Protein AF-A0AA50E2Z5-F1 (afdb_monomer_lite)

Radius of gyration: 13.42 Å; chains: 1; bounding box: 25×30×36 Å

Secondary structure (DSSP, 8-state):
-HHHHHHHHHHHHHHHHHH-HHHHHHTTS-EEEE-SSSSSEEEETTEEEE-HHHHHHS-HHHHHHHHHHHHHHHHTTHHHH-TTS-HHHHHHHHHHHHHHHHHHHSS--PPTTSSS---

Foldseek 3Di:
DQVVLVVLVVVLLVVCCVLDVVLNVLLVQAAEEEDCPDVAKADPQRYIYGHSVNSVPDDSLQNNLSVQLRSQCNVVVLVVVCPPHDPQVSQLVSSVVSVVVQVVSVRHDHDPPPRHDDD

Structure (mmCIF, N/CA/C/O backbone):
data_AF-A0AA50E2Z5-F1
#
_entry.id   AF-A0AA50E2Z5-F1
#
loop_
_atom_site.group_PDB
_atom_site.id
_atom_site.type_symbol
_atom_site.label_atom_id
_atom_site.label_alt_id
_atom_site.label_comp_id
_atom_site.label_asym_id
_atom_site.label_entity_id
_atom_site.label_seq_id
_atom_site.pdbx_PDB_ins_code
_atom_site.Cartn_x
_atom_site.Cartn_y
_atom_site.Cartn_z
_atom_site.occupancy
_atom_site.B_iso_or_equiv
_atom_site.auth_seq_id
_atom_site.auth_comp_id
_atom_site.auth_asym_id
_atom_site.auth_atom_id
_atom_site.pdbx_PDB_model_num
ATOM 1 N N . MET A 1 1 ? 1.919 18.890 6.665 1.00 57.28 1 MET A N 1
ATOM 2 C CA . MET A 1 1 ? 1.798 18.029 5.463 1.00 57.28 1 MET A CA 1
ATOM 3 C C . MET A 1 1 ? 2.603 16.737 5.583 1.00 57.28 1 MET A C 1
ATOM 5 O O . MET A 1 1 ? 1.976 15.688 5.640 1.00 57.28 1 MET A O 1
ATOM 9 N N . SER A 1 2 ? 3.944 16.766 5.670 1.00 61.41 2 SER A N 1
ATOM 10 C CA . SER A 1 2 ? 4.740 15.536 5.898 1.00 61.41 2 SER A CA 1
ATOM 11 C C . SER A 1 2 ? 4.376 14.839 7.220 1.00 61.41 2 SER A C 1
ATOM 13 O O . SER A 1 2 ? 4.131 13.633 7.236 1.00 61.41 2 SER A O 1
ATOM 15 N N . ASP A 1 3 ? 4.248 15.604 8.309 1.00 70.12 3 ASP A N 1
ATOM 16 C CA . ASP A 1 3 ? 3.946 15.061 9.644 1.00 70.12 3 ASP A CA 1
ATOM 17 C C . ASP A 1 3 ? 2.536 14.453 9.737 1.00 70.12 3 ASP A C 1
ATOM 19 O O . ASP A 1 3 ? 2.349 13.390 10.332 1.00 70.12 3 ASP A O 1
ATOM 23 N N . ASP A 1 4 ? 1.556 15.057 9.059 1.00 83.31 4 ASP A N 1
ATOM 24 C CA . ASP A 1 4 ? 0.184 14.536 8.985 1.00 83.31 4 ASP A CA 1
ATOM 25 C C . ASP A 1 4 ? 0.146 13.183 8.262 1.00 83.31 4 ASP A C 1
ATOM 27 O O . ASP A 1 4 ? -0.541 12.253 8.685 1.00 83.31 4 ASP A O 1
ATOM 31 N N . CYS A 1 5 ? 0.937 13.035 7.195 1.00 85.12 5 CYS A N 1
ATOM 32 C CA . CYS A 1 5 ? 1.035 11.787 6.446 1.00 85.12 5 CYS A CA 1
ATOM 33 C C . CYS A 1 5 ? 1.659 10.662 7.289 1.00 85.12 5 CYS A C 1
ATOM 35 O O . CYS A 1 5 ? 1.167 9.531 7.292 1.00 85.12 5 CYS A O 1
ATOM 37 N N . GLN A 1 6 ? 2.690 10.975 8.078 1.00 87.06 6 GLN A N 1
ATOM 38 C CA . GLN A 1 6 ? 3.288 10.013 9.008 1.00 87.06 6 GLN A CA 1
ATOM 39 C C . GLN A 1 6 ? 2.296 9.557 10.086 1.00 87.06 6 GLN A C 1
ATOM 41 O O . GLN A 1 6 ? 2.260 8.370 10.433 1.00 87.06 6 GLN A O 1
ATOM 46 N N . ALA A 1 7 ? 1.440 10.458 10.578 1.00 91.94 7 ALA A N 1
ATOM 47 C CA . ALA A 1 7 ? 0.362 10.102 11.498 1.00 91.94 7 ALA A CA 1
ATOM 48 C C . ALA A 1 7 ? -0.670 9.166 10.837 1.00 91.94 7 ALA A C 1
ATOM 50 O O . ALA A 1 7 ? -1.063 8.163 11.440 1.00 91.94 7 ALA A O 1
ATOM 51 N N . LEU A 1 8 ? -1.055 9.430 9.582 1.00 94.38 8 LEU A N 1
ATOM 52 C CA . LEU A 1 8 ? -1.959 8.563 8.817 1.00 94.38 8 LEU A CA 1
ATOM 53 C C . LEU A 1 8 ? -1.385 7.152 8.629 1.00 94.38 8 LEU A C 1
ATOM 55 O O . LEU A 1 8 ? -2.077 6.171 8.913 1.00 94.38 8 LEU A O 1
ATOM 59 N N . LEU A 1 9 ? -0.118 7.043 8.221 1.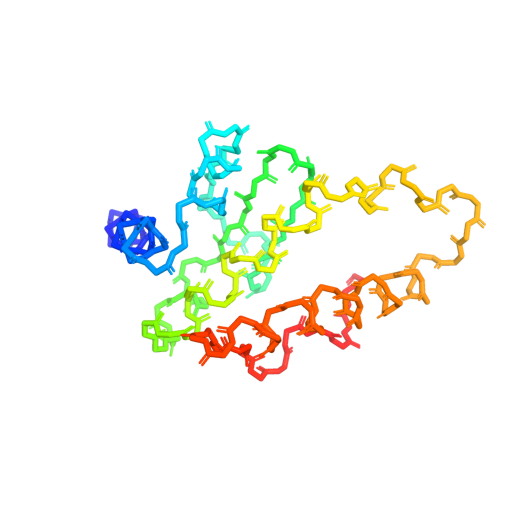00 92.94 9 LEU A N 1
ATOM 60 C CA . LEU A 1 9 ? 0.574 5.760 8.059 1.00 92.94 9 LEU A CA 1
ATOM 61 C C . LEU A 1 9 ? 0.719 5.013 9.389 1.00 92.94 9 LEU A C 1
ATOM 63 O O . LEU A 1 9 ? 0.512 3.799 9.453 1.00 92.94 9 LEU A O 1
ATOM 67 N N . SER A 1 10 ? 1.023 5.732 10.471 1.00 93.44 10 SER A N 1
ATOM 68 C CA . SER A 1 10 ? 1.092 5.152 11.815 1.00 93.44 10 SER A CA 1
ATOM 69 C C . SER A 1 10 ? -0.262 4.581 12.243 1.00 93.44 10 SER A C 1
ATOM 71 O O . SER A 1 10 ? -0.336 3.445 12.715 1.00 93.44 10 SER A O 1
ATOM 73 N N . ALA A 1 11 ? -1.349 5.317 11.999 1.00 94.88 11 ALA A N 1
ATOM 74 C CA . ALA A 1 11 ? -2.703 4.856 12.282 1.00 94.88 11 ALA A CA 1
ATOM 75 C C . ALA A 1 11 ? -3.091 3.630 11.433 1.00 94.88 11 ALA A C 1
ATOM 77 O O . ALA A 1 11 ? -3.687 2.691 11.961 1.00 94.88 11 ALA A O 1
ATOM 78 N N . THR A 1 12 ? -2.718 3.598 10.149 1.00 94.81 12 THR A N 1
ATOM 79 C CA . THR A 1 12 ? -2.917 2.431 9.271 1.00 94.81 12 THR A CA 1
ATOM 80 C C . THR A 1 12 ? -2.199 1.191 9.794 1.00 94.81 12 THR A C 1
ATOM 82 O O . THR A 1 12 ? -2.806 0.129 9.903 1.00 94.81 12 THR A O 1
ATOM 85 N N . ARG A 1 13 ? -0.937 1.313 10.217 1.00 93.38 13 ARG A N 1
ATOM 86 C CA . ARG A 1 13 ? -0.177 0.180 10.775 1.00 93.38 13 ARG A CA 1
ATOM 87 C C . ARG A 1 13 ? -0.793 -0.362 12.066 1.00 93.38 13 ARG A C 1
ATOM 89 O O . ARG A 1 13 ? -0.807 -1.576 12.272 1.00 93.38 13 ARG A O 1
ATOM 96 N N . LEU A 1 14 ? -1.327 0.516 12.918 1.00 94.62 14 LEU A N 1
ATOM 97 C CA . LEU A 1 14 ? -2.060 0.101 14.115 1.00 94.62 14 LEU A CA 1
ATOM 98 C C . LEU A 1 14 ? -3.337 -0.666 13.752 1.00 94.62 14 LEU A C 1
ATOM 100 O O . LEU A 1 14 ? -3.553 -1.751 14.286 1.00 94.62 14 LEU A O 1
ATOM 104 N N . ARG A 1 15 ? -4.147 -0.160 12.813 1.00 94.69 15 ARG A N 1
ATOM 105 C CA . ARG A 1 15 ? -5.361 -0.860 12.356 1.00 94.69 15 ARG A CA 1
ATOM 106 C C . ARG A 1 15 ? -5.040 -2.203 11.708 1.00 94.69 15 ARG A C 1
ATOM 108 O O . ARG A 1 15 ? -5.676 -3.198 12.044 1.00 94.69 15 ARG A O 1
ATOM 115 N N . LEU A 1 16 ? -4.002 -2.274 10.873 1.00 93.69 16 LEU A N 1
ATOM 116 C CA . LEU A 1 16 ? -3.549 -3.530 10.274 1.00 93.69 16 LEU A CA 1
ATOM 117 C C . LEU A 1 16 ? -3.213 -4.575 11.348 1.00 93.69 16 LEU A C 1
ATOM 119 O O . LEU A 1 16 ? -3.668 -5.712 11.256 1.00 93.69 16 LEU A O 1
ATOM 123 N N . ARG A 1 17 ? -2.506 -4.172 12.415 1.00 93.06 17 ARG A N 1
ATOM 124 C CA . ARG A 1 17 ? -2.207 -5.032 13.574 1.00 93.06 17 ARG A CA 1
ATOM 125 C C . ARG A 1 17 ? -3.452 -5.529 14.299 1.00 93.06 17 ARG A C 1
ATOM 127 O O . ARG A 1 17 ? -3.458 -6.671 14.749 1.00 93.06 17 ARG A O 1
ATOM 134 N N . MET A 1 18 ? -4.488 -4.703 14.401 1.00 91.94 18 MET A N 1
ATOM 135 C CA . MET A 1 18 ? -5.759 -5.100 15.012 1.00 91.94 18 MET A CA 1
ATOM 136 C C . MET A 1 18 ? -6.550 -6.074 14.131 1.00 91.94 18 MET A C 1
ATOM 138 O O . MET A 1 18 ? -7.236 -6.954 14.647 1.00 91.94 18 MET A O 1
ATOM 142 N N . HIS A 1 19 ? -6.470 -5.927 12.807 1.00 90.81 19 HIS A N 1
ATOM 143 C CA . HIS A 1 19 ? -7.275 -6.712 11.873 1.00 90.81 19 HIS A CA 1
ATOM 144 C C . HIS A 1 19 ? -6.630 -8.031 11.443 1.00 90.81 19 HIS A C 1
ATOM 146 O O . HIS A 1 19 ? -7.363 -9.007 11.251 1.00 90.81 19 HIS A O 1
ATOM 152 N N . SER A 1 20 ? -5.302 -8.065 11.298 1.00 92.94 20 SER A N 1
ATOM 153 C CA . SER A 1 20 ? -4.548 -9.238 10.854 1.00 92.94 20 SER A CA 1
ATOM 154 C C . SER A 1 20 ? -3.113 -9.234 11.406 1.00 92.94 20 SER A C 1
ATOM 156 O O . SER A 1 20 ? -2.243 -8.517 10.896 1.00 92.94 20 SER A O 1
ATOM 158 N N . PRO A 1 21 ? -2.817 -10.070 12.422 1.00 92.44 21 PRO A N 1
ATOM 159 C CA . PRO A 1 21 ? -1.458 -10.244 12.929 1.00 92.44 21 PRO A CA 1
ATOM 160 C C . PRO A 1 21 ? -0.459 -10.674 11.847 1.00 92.44 21 PRO A C 1
ATOM 162 O O . PRO A 1 21 ? 0.684 -10.229 11.871 1.00 92.44 21 PRO A O 1
ATOM 165 N N . PHE A 1 22 ? -0.892 -11.481 10.870 1.00 93.56 22 PHE A N 1
ATOM 166 C CA . PHE A 1 22 ? -0.040 -11.955 9.777 1.00 93.56 22 PHE A CA 1
ATOM 167 C C . PHE A 1 22 ? 0.513 -10.799 8.931 1.00 93.56 22 PHE A C 1
ATOM 169 O O . PHE A 1 22 ? 1.731 -10.656 8.791 1.00 93.56 22 PHE A O 1
ATOM 176 N N . PHE A 1 23 ? -0.355 -9.921 8.416 1.00 95.06 23 PHE A N 1
ATOM 177 C CA . PHE A 1 23 ? 0.110 -8.781 7.619 1.00 95.06 23 PHE A CA 1
ATOM 178 C C . PHE A 1 23 ? 0.856 -7.754 8.458 1.00 95.06 23 PHE A C 1
ATOM 180 O O . PHE A 1 23 ? 1.793 -7.127 7.968 1.00 95.06 23 PHE A O 1
ATOM 187 N N . ALA A 1 24 ? 0.498 -7.609 9.733 1.00 94.25 24 ALA A N 1
ATOM 188 C CA . ALA A 1 24 ? 1.250 -6.758 10.640 1.00 94.25 24 ALA A CA 1
ATOM 189 C C . ALA A 1 24 ? 2.690 -7.247 10.832 1.00 94.25 24 ALA A C 1
ATOM 191 O O . ALA A 1 24 ? 3.599 -6.420 10.865 1.00 94.25 24 ALA A O 1
ATOM 192 N N . THR A 1 25 ? 2.919 -8.563 10.890 1.00 95.31 25 THR A N 1
ATOM 193 C CA . THR A 1 25 ? 4.270 -9.139 10.917 1.00 95.31 25 THR A CA 1
ATOM 194 C C . THR A 1 25 ? 5.026 -8.858 9.622 1.00 95.31 25 THR A C 1
ATOM 196 O O . THR A 1 25 ? 6.176 -8.429 9.690 1.00 95.31 25 THR A O 1
ATOM 199 N N . LEU A 1 26 ? 4.401 -9.021 8.449 1.00 94.31 26 LEU A N 1
ATOM 200 C CA . LEU A 1 26 ? 5.036 -8.667 7.170 1.00 94.31 26 LEU A CA 1
ATOM 201 C C . LEU A 1 26 ? 5.426 -7.182 7.122 1.00 94.31 26 LEU A C 1
ATOM 203 O O . LEU A 1 26 ? 6.539 -6.839 6.723 1.00 94.31 26 LEU A O 1
ATOM 207 N N . ALA A 1 27 ? 4.551 -6.308 7.621 1.00 95.06 27 ALA A N 1
ATOM 208 C CA . ALA A 1 27 ? 4.776 -4.870 7.697 1.00 95.06 27 ALA A CA 1
ATOM 209 C C . ALA A 1 27 ? 5.971 -4.473 8.594 1.00 95.06 27 ALA A C 1
ATOM 211 O O . ALA A 1 27 ? 6.463 -3.347 8.494 1.00 95.06 27 ALA A O 1
ATOM 212 N N . LEU A 1 28 ? 6.479 -5.353 9.463 1.00 94.06 28 LEU A N 1
ATOM 213 C CA . LEU A 1 28 ? 7.693 -5.069 10.243 1.00 94.06 28 LEU A CA 1
ATOM 214 C C . LEU A 1 28 ? 8.963 -5.064 9.381 1.00 94.06 28 LEU A C 1
ATOM 216 O O . LEU A 1 28 ? 9.952 -4.446 9.767 1.00 94.06 28 LEU A O 1
ATOM 220 N N . PHE A 1 29 ? 8.940 -5.731 8.225 1.00 93.44 29 PHE A N 1
ATOM 221 C CA . PHE A 1 29 ? 10.105 -5.874 7.348 1.00 93.44 29 PHE A CA 1
ATOM 222 C C . PHE A 1 29 ? 10.143 -4.857 6.200 1.00 93.44 29 PHE A C 1
ATOM 224 O O . PHE A 1 29 ? 11.137 -4.805 5.469 1.00 93.44 29 PHE A O 1
ATOM 231 N N . ALA A 1 30 ? 9.091 -4.049 6.050 1.00 95.06 30 ALA A N 1
ATOM 232 C CA . ALA A 1 30 ? 9.005 -2.989 5.055 1.00 95.06 30 ALA A CA 1
ATOM 233 C C . ALA A 1 30 ? 9.385 -1.618 5.643 1.00 95.06 30 ALA A C 1
ATOM 235 O O . ALA A 1 30 ? 9.230 -1.352 6.838 1.00 95.06 30 ALA A O 1
ATOM 236 N N . ARG A 1 31 ? 9.890 -0.740 4.778 1.00 95.38 31 ARG A N 1
ATOM 237 C CA . ARG A 1 31 ? 10.239 0.656 5.053 1.00 95.38 31 ARG A CA 1
ATOM 238 C C . ARG A 1 31 ? 9.282 1.558 4.295 1.00 95.38 31 ARG A C 1
ATOM 240 O O . ARG A 1 31 ? 8.957 1.273 3.148 1.00 95.38 31 ARG A O 1
ATOM 247 N N . TYR A 1 32 ? 8.865 2.646 4.927 1.00 93.62 32 TYR A N 1
ATOM 248 C CA . TYR A 1 32 ? 7.813 3.513 4.407 1.00 93.62 32 TYR A CA 1
ATOM 249 C C . TYR A 1 32 ? 8.347 4.916 4.184 1.00 93.62 32 TYR A C 1
ATOM 251 O O . TYR A 1 32 ? 8.966 5.498 5.076 1.00 93.62 32 TYR A O 1
ATOM 259 N N . TYR A 1 33 ? 8.073 5.453 3.006 1.00 94.31 33 TYR A N 1
ATOM 260 C CA . TYR A 1 33 ? 8.536 6.757 2.571 1.00 94.31 33 TYR A CA 1
ATOM 261 C C . TYR A 1 33 ? 7.352 7.573 2.064 1.00 94.31 33 TYR A C 1
ATOM 263 O O . TYR A 1 33 ? 6.470 7.060 1.376 1.00 94.31 33 TYR A O 1
ATOM 271 N N . VAL A 1 34 ? 7.347 8.858 2.399 1.00 94.38 34 VAL A N 1
ATOM 272 C CA . VAL A 1 34 ? 6.401 9.826 1.843 1.00 94.38 34 VAL A CA 1
ATOM 273 C C . VAL A 1 34 ? 7.096 10.521 0.682 1.00 94.38 34 VAL A C 1
ATOM 275 O O . VAL A 1 34 ? 8.224 10.986 0.832 1.00 94.38 34 VAL A O 1
ATOM 278 N N . THR A 1 35 ? 6.452 10.557 -0.480 1.00 93.12 35 THR A N 1
ATOM 279 C CA . THR A 1 35 ? 7.011 11.179 -1.684 1.00 93.12 35 THR A CA 1
ATOM 280 C C . THR A 1 35 ? 5.906 11.655 -2.610 1.00 93.12 35 THR A C 1
ATOM 282 O O . THR A 1 35 ? 4.901 10.977 -2.781 1.00 93.12 35 THR A O 1
ATOM 285 N N . GLU A 1 36 ? 6.105 12.799 -3.250 1.00 94.25 36 GLU A N 1
ATOM 286 C CA . GLU A 1 36 ? 5.189 13.332 -4.265 1.00 94.25 36 GLU A CA 1
ATOM 287 C C . GLU A 1 36 ? 5.553 12.868 -5.685 1.00 94.25 36 GLU A C 1
ATOM 289 O O . GLU A 1 36 ? 4.835 13.163 -6.634 1.00 94.25 36 GLU A O 1
ATOM 294 N N . ALA A 1 37 ? 6.644 12.105 -5.839 1.00 93.00 37 ALA A N 1
ATOM 295 C CA . ALA A 1 37 ? 7.121 11.622 -7.137 1.00 93.00 37 ALA A CA 1
ATOM 296 C C . ALA A 1 37 ? 6.186 10.594 -7.798 1.00 93.00 37 ALA A C 1
ATOM 298 O O . ALA A 1 37 ? 6.288 10.351 -8.997 1.00 93.00 37 ALA A O 1
ATOM 299 N N . LEU A 1 38 ? 5.295 9.977 -7.019 1.00 91.25 38 LEU A N 1
ATOM 300 C CA . LEU A 1 38 ? 4.285 9.042 -7.507 1.00 91.25 38 LEU A CA 1
ATOM 301 C C . LEU A 1 38 ? 2.904 9.687 -7.406 1.00 91.25 38 LEU A C 1
ATOM 303 O O . LEU A 1 38 ? 2.655 10.395 -6.433 1.00 91.25 38 LEU A O 1
ATOM 307 N N . PRO A 1 39 ? 1.971 9.406 -8.328 1.00 91.81 39 PRO A N 1
ATOM 308 C CA . PRO A 1 39 ? 0.615 9.944 -8.243 1.00 91.81 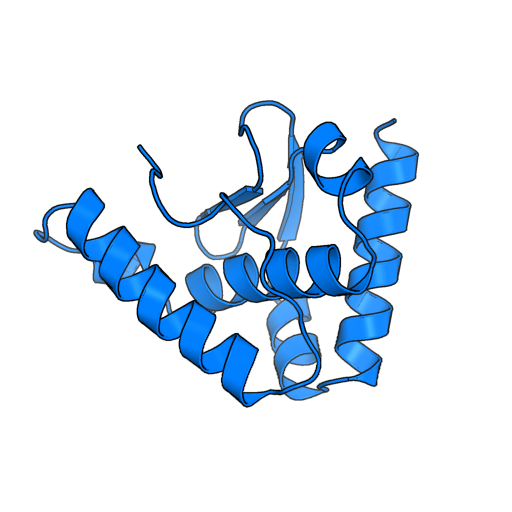39 PRO A CA 1
ATOM 309 C C . PRO A 1 39 ? -0.176 9.381 -7.051 1.00 91.81 39 PRO A C 1
ATOM 311 O O . PRO A 1 39 ? -1.038 10.068 -6.509 1.00 91.81 39 PRO A O 1
ATOM 314 N N . THR A 1 40 ? 0.110 8.142 -6.631 1.00 93.00 40 THR A N 1
ATOM 315 C CA . THR A 1 40 ? -0.658 7.423 -5.598 1.00 93.00 40 THR A CA 1
ATOM 316 C C . THR A 1 40 ? 0.248 6.754 -4.561 1.00 93.00 40 THR A C 1
ATOM 318 O O . THR A 1 40 ? 0.496 7.316 -3.498 1.00 93.00 40 THR A O 1
ATOM 321 N N . ALA A 1 41 ? 0.747 5.556 -4.844 1.00 93.81 41 ALA A N 1
ATOM 322 C CA . ALA A 1 41 ? 1.683 4.794 -4.031 1.00 93.81 41 ALA A CA 1
ATOM 323 C C . ALA A 1 41 ? 2.419 3.783 -4.919 1.00 93.81 41 ALA A C 1
ATOM 325 O O . ALA A 1 41 ? 2.027 3.555 -6.064 1.00 93.81 41 ALA A O 1
ATOM 326 N N . GLY A 1 42 ? 3.484 3.188 -4.397 1.00 93.38 42 GLY A N 1
ATOM 327 C CA . GLY A 1 42 ? 4.221 2.143 -5.094 1.00 93.38 42 GLY A CA 1
ATOM 328 C C . GLY A 1 42 ? 5.191 1.418 -4.175 1.00 93.38 42 GLY A C 1
ATOM 329 O O . GLY A 1 42 ? 5.515 1.898 -3.086 1.00 93.38 42 GLY A O 1
ATOM 330 N N . THR A 1 43 ? 5.703 0.280 -4.629 1.00 94.00 43 THR A N 1
ATOM 331 C CA . THR A 1 43 ? 6.715 -0.489 -3.906 1.00 94.00 43 THR A CA 1
ATOM 332 C C . THR A 1 43 ? 7.895 -0.859 -4.792 1.00 94.00 43 THR A C 1
ATOM 334 O O . THR A 1 43 ? 7.744 -1.184 -5.965 1.00 94.00 43 THR A O 1
ATOM 337 N N . GLU A 1 44 ? 9.075 -0.852 -4.183 1.00 92.31 44 GLU A N 1
ATOM 338 C CA . GLU A 1 44 ? 10.307 -1.422 -4.717 1.00 92.31 44 GLU A CA 1
ATOM 339 C C . GLU A 1 44 ? 10.774 -2.557 -3.783 1.00 92.31 44 GLU A C 1
ATOM 341 O O . GLU A 1 44 ? 11.829 -2.520 -3.139 1.00 92.31 44 GLU A O 1
ATOM 346 N N . GLY A 1 45 ? 9.903 -3.547 -3.582 1.00 89.06 45 GLY A N 1
ATOM 347 C CA . GLY A 1 45 ? 10.150 -4.663 -2.674 1.00 89.06 45 GLY A CA 1
ATOM 348 C C . GLY A 1 45 ? 10.003 -4.270 -1.203 1.00 89.06 45 GLY A C 1
ATOM 349 O O . GLY A 1 45 ? 8.908 -4.291 -0.651 1.00 89.06 45 GLY A O 1
ATOM 350 N N . LYS A 1 46 ? 11.116 -3.956 -0.528 1.00 93.38 46 LYS A N 1
ATOM 351 C CA . LYS A 1 46 ? 11.093 -3.597 0.906 1.00 93.38 46 LYS A CA 1
ATOM 352 C C . LYS A 1 46 ? 10.773 -2.129 1.150 1.00 93.38 46 LYS A C 1
ATOM 354 O O . LYS A 1 46 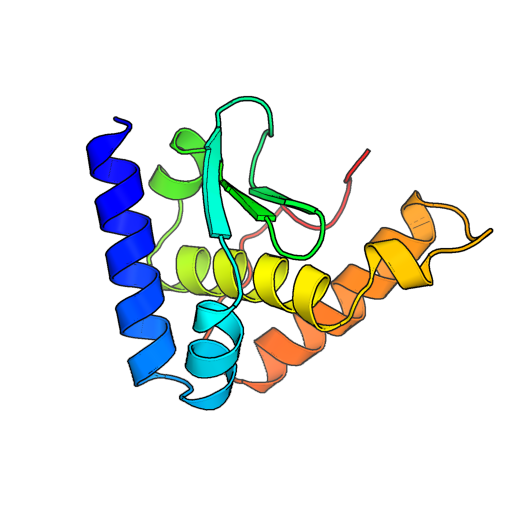? 10.402 -1.784 2.267 1.00 93.38 46 LYS A O 1
ATOM 359 N N . ASN A 1 47 ? 10.945 -1.275 0.148 1.00 96.06 47 ASN A N 1
ATOM 360 C CA . ASN A 1 47 ? 10.639 0.144 0.250 1.00 96.06 47 ASN A CA 1
ATOM 361 C C . ASN A 1 47 ? 9.247 0.385 -0.331 1.00 96.06 47 ASN A C 1
ATOM 363 O O . ASN A 1 47 ? 8.953 -0.053 -1.442 1.00 96.06 47 ASN A O 1
ATOM 367 N N . ILE A 1 48 ? 8.390 1.057 0.427 1.00 95.81 48 ILE A N 1
ATOM 368 C CA . ILE A 1 48 ? 7.033 1.409 0.024 1.00 95.81 48 ILE A CA 1
ATOM 369 C C . ILE A 1 48 ? 6.900 2.923 0.099 1.00 95.81 48 ILE A C 1
ATOM 371 O O . ILE A 1 48 ? 7.276 3.552 1.089 1.00 95.81 48 ILE A O 1
ATOM 375 N N . TYR A 1 49 ? 6.363 3.493 -0.963 1.00 95.44 49 TYR A N 1
ATOM 376 C CA . TYR A 1 49 ? 6.278 4.916 -1.209 1.00 95.44 49 TYR A CA 1
ATOM 377 C C . TYR A 1 49 ? 4.814 5.321 -1.266 1.00 95.44 49 TYR A C 1
ATOM 379 O O . TYR A 1 49 ? 4.019 4.670 -1.941 1.00 95.44 49 TYR A O 1
ATOM 387 N N . PHE A 1 50 ? 4.462 6.410 -0.593 1.00 94.69 50 PHE A N 1
ATOM 388 C CA . PHE A 1 50 ? 3.105 6.938 -0.606 1.00 94.69 50 PHE A CA 1
ATOM 389 C C . PHE A 1 50 ? 3.083 8.425 -0.933 1.00 94.69 50 PHE A C 1
ATOM 391 O O . PHE A 1 50 ? 3.831 9.211 -0.345 1.00 94.69 50 PHE A O 1
ATOM 398 N N . ASN A 1 51 ? 2.158 8.809 -1.810 1.00 93.56 51 ASN A N 1
ATOM 399 C CA . ASN A 1 51 ? 1.840 10.201 -2.066 1.00 93.56 51 ASN A CA 1
ATOM 400 C C . ASN A 1 51 ? 0.994 10.771 -0.916 1.00 93.56 51 ASN A C 1
ATOM 402 O O . ASN A 1 51 ? -0.095 10.251 -0.642 1.00 93.56 51 ASN A O 1
ATOM 406 N N . PRO A 1 52 ? 1.451 11.847 -0.245 1.00 94.31 52 PRO A N 1
ATOM 407 C CA . PRO A 1 52 ? 0.739 12.419 0.893 1.00 94.31 52 PRO A CA 1
ATOM 408 C C . PRO A 1 52 ? -0.615 13.026 0.503 1.00 94.31 52 PRO A C 1
ATOM 410 O O . PRO A 1 52 ? -1.579 12.898 1.258 1.00 94.31 52 PRO A O 1
ATOM 413 N N . HIS A 1 53 ? -0.718 13.645 -0.676 1.00 92.62 53 HIS A N 1
ATOM 414 C CA . HIS A 1 53 ? -1.968 14.225 -1.168 1.00 92.62 53 HIS A CA 1
ATOM 415 C C . HIS A 1 53 ? -2.998 13.150 -1.493 1.00 92.62 53 HIS A C 1
ATOM 417 O O . HIS A 1 53 ? -4.176 13.327 -1.184 1.00 92.62 53 HIS A O 1
ATOM 423 N N . TYR A 1 54 ? -2.567 12.041 -2.095 1.00 92.75 54 TYR A N 1
ATOM 424 C CA . TYR A 1 54 ? -3.464 10.931 -2.387 1.00 92.75 54 TYR A CA 1
ATOM 425 C C . TYR A 1 54 ? -3.925 10.241 -1.099 1.00 92.75 54 TYR A C 1
ATOM 427 O O . TYR A 1 54 ? -5.123 10.076 -0.883 1.00 92.75 54 TYR A O 1
ATOM 435 N N . LEU A 1 55 ? -2.998 9.935 -0.182 1.00 93.38 55 LEU A N 1
ATOM 436 C CA . LEU A 1 55 ? -3.332 9.350 1.120 1.00 93.38 55 LEU A CA 1
ATOM 437 C C . LEU A 1 55 ? -4.337 10.194 1.911 1.00 93.38 55 LEU A C 1
ATOM 439 O O . LEU A 1 55 ? -5.236 9.636 2.544 1.00 93.38 55 LEU A O 1
ATOM 443 N N . ALA A 1 56 ? -4.205 11.521 1.886 1.00 93.62 56 ALA A N 1
ATOM 444 C CA . ALA A 1 56 ? -5.109 12.416 2.600 1.00 93.62 56 ALA A CA 1
ATOM 445 C C . ALA A 1 56 ? -6.565 12.308 2.107 1.00 93.62 56 ALA A C 1
ATOM 447 O O . ALA A 1 56 ? -7.481 12.419 2.921 1.00 93.62 56 ALA A O 1
ATOM 448 N N . GLN A 1 57 ? -6.775 12.024 0.818 1.00 93.31 57 GLN A N 1
ATOM 449 C CA . GLN A 1 57 ? -8.101 11.918 0.194 1.00 93.31 57 GLN A CA 1
ATOM 450 C C . GLN A 1 57 ? -8.828 10.605 0.515 1.00 93.31 57 GLN A C 1
ATOM 452 O O . GLN A 1 57 ? -10.051 10.546 0.424 1.00 93.31 57 GLN A O 1
ATOM 457 N N . LEU A 1 58 ? -8.094 9.557 0.894 1.00 93.81 58 LEU A N 1
ATOM 458 C CA . LEU A 1 58 ? -8.663 8.237 1.155 1.00 93.81 58 LEU A CA 1
ATOM 459 C C . LEU A 1 58 ? -9.325 8.146 2.532 1.00 93.81 58 LEU A C 1
ATOM 461 O O . LEU A 1 58 ? -8.848 8.716 3.514 1.00 93.81 58 LEU A O 1
ATOM 465 N N . THR A 1 59 ? -10.383 7.349 2.641 1.00 94.00 59 THR A N 1
ATOM 466 C CA . THR A 1 59 ? -10.944 6.949 3.939 1.00 94.00 59 THR A CA 1
ATOM 467 C C . THR A 1 59 ? -9.995 5.991 4.681 1.00 94.00 59 THR A C 1
ATOM 469 O O . THR A 1 59 ? -9.122 5.379 4.061 1.00 94.00 59 THR A O 1
ATOM 472 N N . PRO A 1 60 ? -10.122 5.804 6.011 1.00 93.75 60 PRO A N 1
ATOM 473 C CA . PRO A 1 60 ? -9.250 4.879 6.739 1.00 93.75 60 PRO A CA 1
ATOM 474 C C . PRO A 1 60 ? -9.219 3.442 6.173 1.00 93.75 60 PRO A C 1
ATOM 476 O O . PRO A 1 60 ? -8.111 2.938 5.992 1.00 93.75 60 PRO A O 1
ATOM 479 N N . PRO A 1 61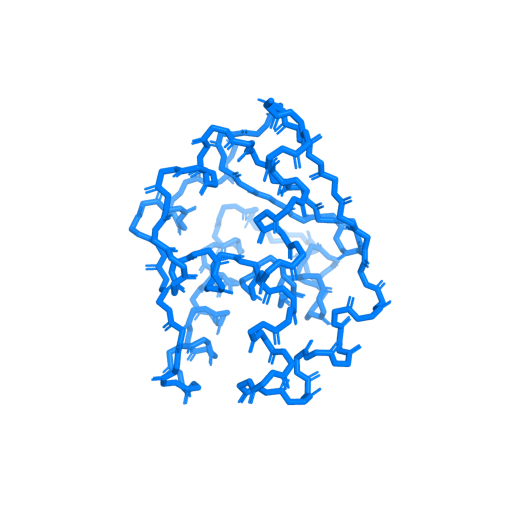 ? -10.353 2.800 5.811 1.00 92.88 61 PRO A N 1
ATOM 480 C CA . PRO A 1 61 ? -10.332 1.464 5.203 1.00 92.88 61 PRO A CA 1
ATOM 481 C C . PRO A 1 61 ? -9.655 1.417 3.827 1.00 92.88 61 PRO A C 1
ATOM 483 O O . PRO A 1 61 ? -9.020 0.419 3.492 1.00 92.88 61 PRO A O 1
ATOM 486 N N . GLU A 1 62 ? -9.762 2.494 3.043 1.00 94.06 62 GLU A N 1
ATOM 487 C CA . GLU A 1 62 ? -9.087 2.626 1.746 1.00 94.06 62 GLU A CA 1
ATOM 488 C C . GLU A 1 62 ? -7.576 2.802 1.904 1.00 94.06 62 GLU A C 1
ATOM 490 O O . GLU A 1 62 ? -6.803 2.190 1.170 1.00 94.06 62 GLU A O 1
ATOM 495 N N . ARG A 1 63 ? -7.128 3.587 2.894 1.00 94.94 63 ARG A N 1
ATOM 496 C CA . ARG A 1 63 ? -5.697 3.694 3.231 1.00 94.94 63 ARG A CA 1
ATOM 497 C C . ARG A 1 63 ? -5.129 2.344 3.650 1.00 94.94 63 ARG A C 1
ATOM 499 O O . ARG A 1 63 ? -4.018 2.005 3.256 1.00 94.94 63 ARG A O 1
ATOM 506 N N . ASP A 1 64 ? -5.888 1.580 4.432 1.00 95.19 64 ASP A N 1
ATOM 507 C CA . ASP A 1 64 ? -5.463 0.262 4.898 1.00 95.19 64 ASP A CA 1
ATOM 508 C C . ASP A 1 64 ? -5.355 -0.731 3.731 1.00 95.19 64 ASP A C 1
ATOM 510 O O . ASP A 1 64 ? -4.375 -1.471 3.654 1.00 95.19 64 ASP A O 1
ATOM 514 N N . GLY A 1 65 ? -6.300 -0.696 2.784 1.00 95.25 65 GLY A N 1
ATOM 515 C CA . GLY A 1 65 ? -6.225 -1.492 1.558 1.00 95.25 65 GLY A CA 1
ATOM 516 C C . GLY A 1 65 ? -5.085 -1.073 0.628 1.00 95.25 65 GLY A C 1
ATOM 517 O O . GLY A 1 65 ? -4.356 -1.941 0.158 1.00 95.25 65 GLY A O 1
ATOM 518 N N . LEU A 1 66 ? -4.861 0.232 0.421 1.00 95.69 66 LEU A N 1
ATOM 519 C CA . LEU A 1 66 ? -3.718 0.739 -0.353 1.00 95.69 66 LEU A CA 1
ATOM 520 C C . LEU A 1 66 ? -2.391 0.267 0.246 1.00 95.69 66 LEU A C 1
ATOM 522 O O . LEU A 1 66 ? -1.514 -0.221 -0.462 1.00 95.69 66 LEU A O 1
ATOM 526 N N . PHE A 1 67 ? -2.257 0.396 1.564 1.00 95.50 67 PHE A N 1
ATOM 527 C CA . PHE A 1 67 ? -1.068 -0.028 2.286 1.00 95.50 67 PHE A CA 1
ATOM 528 C C . PHE A 1 67 ? -0.830 -1.532 2.146 1.00 95.50 67 PHE A C 1
ATOM 530 O O . PHE A 1 67 ? 0.285 -1.958 1.846 1.00 95.50 67 PHE A O 1
ATOM 537 N N . LEU A 1 68 ? -1.875 -2.337 2.358 1.00 95.94 68 LEU A N 1
ATOM 538 C CA . LEU A 1 68 ? -1.783 -3.788 2.251 1.00 95.94 68 LEU A CA 1
ATOM 539 C C . LEU A 1 68 ? -1.452 -4.226 0.821 1.00 95.94 68 LEU A C 1
ATOM 541 O O . LEU A 1 68 ? -0.676 -5.160 0.636 1.00 95.94 68 LEU A O 1
ATOM 545 N N . HIS A 1 69 ? -1.985 -3.525 -0.177 1.00 95.62 69 HIS A N 1
ATOM 546 C CA . HIS A 1 69 ? -1.684 -3.775 -1.576 1.00 95.62 69 HIS A CA 1
ATOM 547 C C . HIS A 1 69 ? -0.185 -3.640 -1.859 1.00 95.62 69 HIS A C 1
ATOM 549 O O . HIS A 1 69 ? 0.446 -4.606 -2.289 1.00 95.62 69 HIS A O 1
ATOM 555 N N . GLU A 1 70 ? 0.416 -2.491 -1.548 1.00 95.88 70 GLU A N 1
ATOM 556 C CA . GLU A 1 70 ? 1.850 -2.290 -1.794 1.00 95.88 70 GLU A CA 1
ATOM 557 C C . GLU A 1 70 ? 2.719 -3.254 -0.976 1.00 95.88 70 GLU A C 1
ATOM 559 O O . GLU A 1 70 ? 3.711 -3.793 -1.474 1.00 95.88 70 GLU A O 1
ATOM 564 N N . LEU A 1 71 ? 2.312 -3.549 0.264 1.00 96.38 71 LEU A N 1
ATOM 565 C CA . LEU A 1 71 ? 2.988 -4.536 1.101 1.00 96.38 71 LEU A CA 1
ATOM 566 C C . LEU A 1 71 ? 2.993 -5.929 0.457 1.00 96.38 71 LEU A C 1
ATOM 568 O O . LEU A 1 71 ? 4.016 -6.613 0.493 1.00 96.38 71 LEU A O 1
ATOM 572 N N . LEU A 1 72 ? 1.874 -6.354 -0.134 1.00 96.62 72 LEU A N 1
ATOM 573 C CA . LEU A 1 72 ? 1.754 -7.659 -0.781 1.00 96.62 72 LEU A CA 1
ATOM 574 C C . LEU A 1 72 ? 2.561 -7.737 -2.079 1.00 96.62 72 LEU A C 1
ATOM 576 O O . LEU A 1 72 ? 3.188 -8.767 -2.321 1.00 96.62 72 LEU A O 1
ATOM 580 N N . HIS A 1 73 ? 2.629 -6.665 -2.874 1.00 96.19 73 HIS A N 1
ATOM 581 C CA . HIS A 1 73 ? 3.521 -6.626 -4.041 1.00 96.19 73 HIS A CA 1
ATOM 582 C C . HIS A 1 73 ? 4.986 -6.843 -3.649 1.00 96.19 73 HIS A C 1
ATOM 584 O O . HIS A 1 73 ? 5.692 -7.624 -4.301 1.00 96.19 73 HIS A O 1
ATOM 590 N N . GLY A 1 74 ? 5.420 -6.210 -2.556 1.00 95.69 74 GLY A N 1
ATOM 591 C CA . GLY A 1 74 ? 6.751 -6.407 -1.994 1.00 95.69 74 GLY A CA 1
ATOM 592 C C . GLY A 1 74 ? 6.958 -7.819 -1.441 1.00 95.69 74 GLY A C 1
ATOM 593 O O . GLY A 1 74 ? 7.926 -8.493 -1.796 1.00 95.69 74 GLY A O 1
ATOM 594 N N . ALA A 1 75 ? 6.027 -8.303 -0.616 1.00 96.19 75 ALA A N 1
ATOM 595 C CA . ALA A 1 75 ? 6.124 -9.601 0.055 1.00 96.19 75 ALA A CA 1
ATOM 596 C C . ALA A 1 75 ? 6.074 -10.797 -0.914 1.00 96.19 75 ALA A C 1
ATOM 598 O O . ALA A 1 75 ? 6.753 -11.797 -0.691 1.00 96.19 75 ALA A O 1
ATOM 599 N N . LEU A 1 76 ? 5.306 -10.693 -2.004 1.00 96.31 76 LEU A N 1
ATOM 600 C CA . LEU A 1 76 ? 5.179 -11.731 -3.035 1.00 96.31 76 LEU A CA 1
ATOM 601 C C . LEU A 1 76 ? 6.254 -11.640 -4.127 1.00 96.31 76 LEU A C 1
ATOM 603 O O . LEU A 1 76 ? 6.228 -12.425 -5.085 1.00 96.31 76 LEU A O 1
ATOM 607 N N . LEU A 1 77 ? 7.193 -10.698 -3.983 1.00 95.56 77 LEU A N 1
ATOM 608 C CA . LEU A 1 77 ? 8.319 -10.471 -4.887 1.00 95.56 77 LEU A CA 1
ATOM 609 C C . LEU A 1 77 ? 7.871 -10.244 -6.338 1.00 95.56 77 LEU A C 1
ATOM 611 O O . LEU A 1 77 ? 8.508 -10.736 -7.272 1.00 95.56 77 LEU A O 1
ATOM 615 N N . HIS A 1 78 ? 6.760 -9.528 -6.546 1.00 95.31 78 HIS A N 1
ATOM 616 C CA . HIS A 1 78 ? 6.188 -9.364 -7.884 1.00 95.31 78 HIS A CA 1
ATOM 617 C C . HIS A 1 78 ? 7.158 -8.683 -8.853 1.00 95.31 78 HIS A C 1
ATOM 619 O O . HIS A 1 78 ? 7.322 -9.175 -9.967 1.00 95.31 78 HIS A O 1
ATOM 625 N N . GLN A 1 79 ? 7.888 -7.654 -8.420 1.00 91.12 79 GLN A N 1
ATOM 626 C CA . GLN A 1 79 ? 8.894 -6.993 -9.259 1.00 91.12 79 GLN A CA 1
ATOM 627 C C . GLN A 1 79 ? 10.012 -7.960 -9.690 1.00 91.12 79 GLN A C 1
ATOM 629 O O . GLN A 1 79 ? 10.346 -8.050 -10.867 1.00 91.12 79 GLN A O 1
ATOM 634 N N . SER A 1 80 ? 10.552 -8.756 -8.762 1.00 92.38 80 SER A N 1
ATOM 635 C CA . SER A 1 80 ? 11.631 -9.709 -9.067 1.00 92.38 80 SER A CA 1
ATOM 636 C C . SER A 1 80 ? 11.164 -10.890 -9.925 1.00 92.38 80 SER A C 1
ATOM 638 O O . SER A 1 80 ? 11.937 -11.435 -10.709 1.00 92.38 80 SER A O 1
ATOM 640 N N . ARG A 1 81 ? 9.897 -11.300 -9.792 1.00 95.19 81 ARG A N 1
ATOM 641 C CA . ARG A 1 81 ? 9.309 -12.428 -10.536 1.00 95.19 81 ARG A CA 1
ATOM 642 C C . ARG A 1 81 ? 8.867 -12.068 -11.957 1.00 95.19 81 ARG A C 1
ATOM 644 O O . ARG A 1 81 ? 8.569 -12.988 -12.729 1.00 95.19 81 ARG A O 1
ATOM 651 N N . GLN A 1 82 ? 8.847 -10.781 -12.313 1.00 94.50 82 GLN A N 1
ATOM 652 C CA . GLN A 1 82 ? 8.478 -10.314 -13.650 1.00 94.50 82 GLN A CA 1
ATOM 653 C C . GLN A 1 82 ? 9.320 -10.992 -14.742 1.00 94.50 82 GLN A C 1
ATOM 655 O O . GLN A 1 82 ? 8.756 -11.546 -15.687 1.00 94.50 82 GLN A O 1
ATOM 660 N N . ALA A 1 83 ? 10.647 -11.037 -14.574 1.00 92.62 83 ALA A N 1
ATOM 661 C CA . ALA A 1 83 ? 11.591 -11.566 -15.563 1.00 92.62 83 ALA A CA 1
ATOM 662 C C . ALA A 1 83 ? 11.387 -10.927 -16.958 1.00 92.62 83 ALA A C 1
ATOM 664 O O . ALA A 1 83 ? 11.285 -9.710 -17.062 1.00 92.62 83 ALA A O 1
ATOM 665 N N . SER A 1 84 ? 11.319 -11.724 -18.029 1.00 95.06 84 SER A N 1
ATOM 666 C CA . SER A 1 84 ? 11.157 -11.259 -19.417 1.00 95.06 84 SER A CA 1
ATOM 667 C C . SER A 1 84 ? 9.705 -10.979 -19.836 1.00 95.06 84 SER A C 1
ATOM 669 O O . SER A 1 84 ? 9.427 -10.812 -21.024 1.00 95.06 84 SER A O 1
ATOM 671 N N . ARG A 1 85 ? 8.755 -10.964 -18.893 1.00 95.88 85 ARG A N 1
ATOM 672 C CA . ARG A 1 85 ? 7.337 -10.713 -19.190 1.00 95.88 85 ARG A CA 1
ATOM 673 C C . ARG A 1 85 ? 7.087 -9.240 -19.498 1.00 95.88 85 ARG A C 1
ATOM 675 O O . ARG A 1 85 ? 7.785 -8.364 -18.989 1.00 95.88 85 ARG A O 1
ATOM 682 N N . LEU A 1 86 ? 6.041 -8.984 -20.286 1.00 96.00 86 LEU A N 1
ATOM 683 C CA . LEU A 1 86 ? 5.578 -7.629 -20.584 1.00 96.00 86 LEU A CA 1
ATOM 684 C C . LEU A 1 86 ? 5.194 -6.914 -19.275 1.00 96.00 86 LEU A C 1
ATOM 686 O O . LEU A 1 86 ? 4.311 -7.423 -18.577 1.00 96.00 86 LEU A O 1
ATOM 690 N N . PRO A 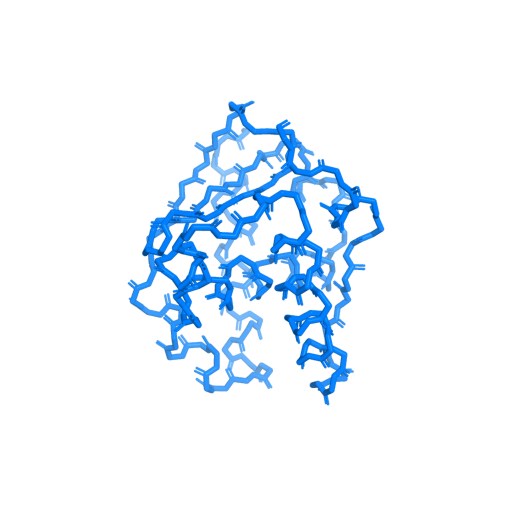1 87 ? 5.834 -5.775 -18.936 1.00 91.69 87 PRO A N 1
ATOM 691 C CA . PRO A 1 87 ? 5.656 -5.121 -17.639 1.00 91.69 87 PRO A CA 1
ATOM 692 C C . PRO A 1 87 ? 4.194 -4.807 -17.314 1.00 91.69 87 PRO A C 1
ATOM 694 O O . PRO A 1 87 ? 3.712 -5.151 -16.241 1.00 91.69 87 PRO A O 1
ATOM 697 N N . GLU A 1 88 ? 3.464 -4.237 -18.273 1.00 91.50 88 GLU A N 1
ATOM 698 C CA . GLU A 1 88 ? 2.071 -3.825 -18.089 1.00 91.50 88 GLU A CA 1
ATOM 699 C C . GLU A 1 88 ? 1.149 -5.015 -17.783 1.00 91.50 88 GLU A C 1
ATOM 701 O O . GLU A 1 88 ? 0.437 -5.019 -16.780 1.00 91.50 88 GLU A O 1
ATOM 706 N N . LEU A 1 89 ? 1.218 -6.081 -18.588 1.00 93.88 89 LEU A N 1
ATOM 707 C CA . LEU A 1 89 ? 0.411 -7.286 -18.366 1.00 93.88 89 LEU A CA 1
ATOM 708 C C . LEU A 1 89 ? 0.796 -8.011 -17.073 1.00 93.88 89 LEU A C 1
ATOM 710 O O . LEU A 1 89 ? -0.064 -8.587 -16.408 1.00 93.88 89 LEU A O 1
ATOM 714 N N . TRP A 1 90 ? 2.081 -7.992 -16.710 1.00 95.06 90 TRP A N 1
ATOM 715 C CA . TRP A 1 90 ? 2.541 -8.558 -15.448 1.00 95.06 90 TRP A CA 1
ATOM 716 C C . TRP A 1 90 ? 1.994 -7.785 -14.251 1.00 95.06 90 TRP A C 1
ATOM 718 O O . TRP A 1 90 ? 1.502 -8.412 -13.314 1.00 95.06 90 TRP A O 1
ATOM 728 N N . ASN A 1 91 ? 2.021 -6.452 -14.305 1.00 91.44 91 ASN A N 1
ATOM 729 C CA . ASN A 1 91 ? 1.452 -5.601 -13.266 1.00 91.44 91 ASN A CA 1
ATOM 730 C C . ASN A 1 91 ? -0.051 -5.849 -13.121 1.00 91.44 91 ASN A C 1
ATOM 732 O O . ASN A 1 91 ? -0.509 -6.082 -12.010 1.00 91.44 91 ASN A O 1
ATOM 736 N N . ILE A 1 92 ? -0.798 -5.930 -14.227 1.00 92.62 92 ILE A N 1
ATOM 737 C CA . ILE A 1 92 ? -2.233 -6.256 -14.191 1.00 92.62 92 ILE A CA 1
ATOM 738 C C . ILE A 1 92 ? -2.472 -7.626 -13.539 1.00 92.62 92 ILE A C 1
ATOM 740 O O . ILE A 1 92 ? -3.323 -7.762 -12.661 1.00 92.62 92 ILE A O 1
ATOM 744 N N . ALA A 1 93 ? -1.712 -8.653 -13.930 1.00 95.00 93 ALA A N 1
ATOM 745 C CA . ALA A 1 93 ? -1.849 -9.989 -13.351 1.00 95.00 93 ALA A CA 1
ATOM 746 C C . ALA A 1 93 ? -1.496 -10.017 -11.852 1.00 95.00 93 ALA A C 1
ATOM 748 O O . ALA A 1 93 ? -2.190 -10.661 -11.062 1.00 95.00 93 ALA A O 1
ATOM 749 N N . ALA A 1 94 ? -0.438 -9.311 -11.455 1.00 95.62 94 ALA A N 1
ATOM 750 C CA . ALA A 1 94 ? -0.022 -9.166 -10.066 1.00 95.62 94 ALA A CA 1
ATOM 751 C C . ALA A 1 94 ? -1.086 -8.433 -9.233 1.00 95.62 94 ALA A C 1
ATOM 753 O O . ALA A 1 94 ? -1.459 -8.924 -8.166 1.00 95.62 94 ALA A O 1
ATOM 754 N N . ASP A 1 95 ? -1.623 -7.325 -9.749 1.00 94.75 95 ASP A N 1
ATOM 755 C CA . ASP A 1 95 ? -2.682 -6.542 -9.114 1.00 94.75 95 ASP A CA 1
ATOM 756 C C . ASP A 1 95 ? -3.950 -7.394 -8.927 1.00 94.75 95 ASP A C 1
ATOM 758 O O . ASP A 1 95 ? -4.557 -7.346 -7.860 1.00 94.75 95 ASP A O 1
ATOM 762 N N . ILE A 1 96 ? -4.332 -8.235 -9.902 1.00 94.75 96 ILE A N 1
ATOM 763 C CA . ILE A 1 96 ? -5.469 -9.170 -9.764 1.00 94.75 96 ILE A CA 1
ATOM 764 C C . ILE A 1 96 ? -5.261 -10.122 -8.578 1.00 94.75 96 ILE A C 1
ATOM 766 O O . ILE A 1 96 ? -6.176 -10.308 -7.773 1.00 94.75 96 ILE A O 1
ATOM 770 N N . VAL A 1 97 ? -4.066 -10.709 -8.444 1.00 96.56 97 VAL A N 1
ATOM 771 C CA . VAL A 1 97 ? -3.745 -11.619 -7.331 1.00 96.56 97 VAL A CA 1
ATOM 772 C C . VAL A 1 97 ? -3.798 -10.881 -5.995 1.00 96.56 97 VAL A C 1
ATOM 774 O O . VAL A 1 97 ? -4.466 -11.342 -5.069 1.00 96.56 97 VAL A O 1
ATOM 777 N N . VAL A 1 98 ? -3.138 -9.725 -5.894 1.00 96.19 98 VAL A N 1
ATOM 778 C CA . VAL A 1 98 ? -3.103 -8.928 -4.659 1.00 96.19 98 VAL A CA 1
ATOM 779 C C . VAL A 1 98 ? -4.500 -8.467 -4.261 1.00 96.19 98 VAL A C 1
ATOM 781 O O . VAL A 1 98 ? -4.904 -8.642 -3.113 1.00 96.19 98 VAL A O 1
ATOM 784 N N . ASN A 1 99 ? -5.274 -7.945 -5.209 1.00 94.50 99 ASN A N 1
ATOM 785 C CA . ASN A 1 99 ? -6.634 -7.486 -4.959 1.00 94.50 99 ASN A CA 1
ATOM 786 C C . ASN A 1 99 ? -7.543 -8.644 -4.529 1.00 94.50 99 ASN A C 1
ATOM 788 O O . ASN A 1 99 ? -8.335 -8.482 -3.603 1.00 94.50 99 ASN A O 1
ATOM 792 N N . GLY A 1 100 ? -7.381 -9.830 -5.124 1.00 94.75 100 GLY A N 1
ATOM 793 C CA . GLY A 1 100 ? -8.075 -11.040 -4.688 1.00 94.75 100 GLY A CA 1
ATOM 794 C C . GLY A 1 100 ? -7.764 -11.411 -3.234 1.00 94.75 100 GLY A C 1
ATOM 795 O O . GLY A 1 100 ? -8.682 -11.708 -2.471 1.00 94.75 100 GLY A O 1
ATOM 796 N N . MET A 1 101 ? -6.494 -11.328 -2.822 1.00 95.44 101 MET A N 1
ATOM 797 C CA . MET A 1 101 ? -6.089 -11.582 -1.432 1.00 95.44 101 MET A CA 1
ATOM 798 C C . MET A 1 101 ? -6.688 -10.558 -0.462 1.00 95.44 101 MET A C 1
ATOM 800 O O . MET A 1 101 ? -7.198 -10.938 0.587 1.00 95.44 101 MET A O 1
ATOM 804 N N . ILE A 1 102 ? -6.681 -9.271 -0.819 1.00 94.12 102 ILE A N 1
ATOM 805 C CA . ILE A 1 102 ? -7.252 -8.205 0.018 1.00 94.12 102 ILE A CA 1
ATOM 806 C C . ILE A 1 102 ? -8.766 -8.383 0.179 1.00 94.12 102 ILE A C 1
ATOM 808 O O . ILE A 1 102 ? -9.285 -8.252 1.287 1.00 94.12 102 ILE A O 1
ATOM 812 N N . VAL A 1 103 ? -9.479 -8.707 -0.905 1.00 93.19 103 VAL A N 1
ATOM 813 C CA . VAL A 1 103 ? -10.927 -8.959 -0.863 1.00 93.19 103 VAL A CA 1
ATOM 814 C C . VAL A 1 103 ? -11.247 -10.183 -0.003 1.00 93.19 103 VAL A C 1
ATOM 816 O O . VAL A 1 103 ? -12.202 -10.141 0.771 1.00 93.19 103 VAL A O 1
ATOM 819 N N . ALA A 1 104 ? -10.437 -11.244 -0.084 1.00 93.38 104 ALA A N 1
ATOM 820 C CA . ALA A 1 104 ? -10.632 -12.462 0.701 1.00 93.38 104 ALA A CA 1
ATOM 821 C C . ALA A 1 104 ? -10.521 -12.236 2.222 1.00 93.38 104 ALA A C 1
ATOM 823 O O . ALA A 1 104 ? -11.161 -12.949 2.991 1.00 93.38 104 ALA A O 1
ATOM 824 N N . GLU A 1 105 ? -9.770 -11.225 2.668 1.00 91.38 105 GLU A N 1
ATOM 825 C CA . GLU A 1 105 ? -9.695 -10.844 4.086 1.00 91.38 105 GLU A CA 1
ATOM 826 C C . GLU A 1 105 ? -10.982 -10.192 4.613 1.00 91.38 105 GLU A C 1
ATOM 828 O O . GLU A 1 105 ? -11.224 -10.178 5.821 1.00 91.38 105 GLU A O 1
ATOM 833 N N . GLY A 1 106 ? -11.800 -9.605 3.731 1.00 87.88 106 GLY A N 1
ATOM 834 C CA . GLY A 1 106 ? -13.117 -9.044 4.054 1.00 87.88 106 GLY A CA 1
ATOM 835 C C . GLY A 1 106 ? -13.129 -7.779 4.928 1.00 87.88 106 GLY A C 1
ATOM 836 O O . GLY A 1 106 ? -14.206 -7.272 5.237 1.00 87.88 106 GLY A O 1
ATOM 837 N N . LYS A 1 107 ? -11.965 -7.259 5.344 1.00 85.94 107 LYS A N 1
ATOM 838 C CA . LYS A 1 107 ? -11.839 -6.105 6.265 1.00 85.94 107 LYS A CA 1
ATOM 839 C C . LYS A 1 107 ? -11.258 -4.842 5.627 1.00 85.94 107 LYS A C 1
ATOM 841 O O . LYS A 1 107 ? -11.277 -3.785 6.251 1.00 85.94 107 LYS A O 1
ATOM 846 N N . PHE A 1 108 ? -10.722 -4.952 4.417 1.00 89.88 108 PHE A N 1
ATOM 847 C CA . PHE A 1 108 ? -9.984 -3.884 3.745 1.00 89.88 108 PHE A CA 1
ATOM 848 C C . PHE A 1 108 ? -10.715 -3.440 2.481 1.00 89.88 108 PHE A C 1
ATOM 850 O O . PHE A 1 108 ? -11.377 -4.244 1.825 1.00 89.88 108 PHE A O 1
ATOM 857 N N . VAL A 1 109 ? -10.580 -2.160 2.132 1.00 92.00 109 VAL A N 1
ATOM 858 C CA . VAL A 1 109 ? -11.202 -1.589 0.935 1.00 92.00 109 VAL A CA 1
ATOM 859 C C . VAL A 1 109 ? -10.113 -1.184 -0.041 1.00 92.00 109 VAL A C 1
ATOM 861 O O . VAL A 1 109 ? -9.193 -0.455 0.305 1.00 92.00 109 VAL A O 1
ATOM 864 N N . ILE A 1 110 ? -10.230 -1.658 -1.273 1.00 90.31 110 ILE A N 1
ATOM 865 C CA . ILE A 1 110 ? -9.321 -1.321 -2.365 1.00 90.31 110 ILE A CA 1
ATOM 866 C C . ILE A 1 110 ? -9.753 0.043 -2.940 1.00 90.31 110 ILE A C 1
ATOM 868 O O . ILE A 1 110 ? -10.886 0.141 -3.423 1.00 90.31 110 ILE A O 1
ATOM 872 N N . PRO A 1 111 ? -8.908 1.094 -2.903 1.00 87.81 111 PRO A N 1
ATOM 873 C CA . PRO A 1 111 ? -9.247 2.388 -3.489 1.00 87.81 111 PRO A CA 1
ATOM 874 C C . PRO A 1 111 ? -9.544 2.279 -4.987 1.00 87.81 111 PRO A C 1
ATOM 876 O O . PRO A 1 111 ? -8.845 1.596 -5.740 1.00 87.81 111 PRO A O 1
ATOM 879 N N . LYS A 1 112 ? -10.570 2.994 -5.452 1.00 76.31 112 LYS A N 1
ATOM 880 C CA . LYS A 1 112 ? -10.912 3.027 -6.880 1.00 76.31 112 LYS A CA 1
ATOM 881 C C . LYS A 1 112 ? -9.837 3.785 -7.672 1.00 76.31 112 LYS A C 1
ATOM 883 O O . LYS A 1 112 ? -9.401 4.854 -7.261 1.00 76.31 112 LYS A O 1
ATOM 888 N N . GLY A 1 113 ? -9.455 3.254 -8.837 1.00 65.50 113 GLY A N 1
ATOM 889 C CA . GLY A 1 113 ? -8.608 3.952 -9.817 1.00 65.50 113 GLY A CA 1
ATOM 890 C C . GLY A 1 113 ? -7.088 3.797 -9.663 1.00 65.50 113 GLY A C 1
ATOM 891 O O . GLY A 1 113 ? -6.360 4.400 -10.440 1.00 65.50 113 GLY A O 1
ATOM 892 N N . VAL A 1 114 ? -6.589 2.990 -8.718 1.00 62.91 114 VAL A N 1
ATOM 893 C CA . VAL A 1 114 ? -5.133 2.854 -8.462 1.00 62.91 114 VAL A CA 1
ATOM 894 C C . VAL A 1 114 ? -4.454 1.754 -9.297 1.00 62.91 114 VAL A C 1
ATOM 896 O O . VAL A 1 114 ? -3.246 1.804 -9.515 1.00 62.91 114 VAL A O 1
ATOM 899 N N . TYR A 1 115 ? -5.216 0.777 -9.796 1.00 63.28 115 TYR A N 1
ATOM 900 C CA . TYR A 1 115 ? -4.682 -0.540 -10.200 1.00 63.28 115 TYR A CA 1
ATOM 901 C C . TYR A 1 115 ? -4.841 -0.864 -11.698 1.00 63.28 115 TYR A C 1
ATOM 903 O O . TYR A 1 115 ? -4.930 -2.024 -12.080 1.00 63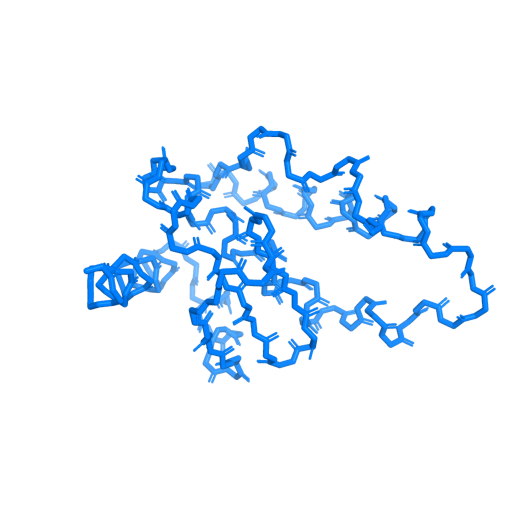.28 115 TYR A O 1
ATOM 911 N N . GLY A 1 116 ? -4.977 0.163 -12.550 1.00 47.78 116 GLY A N 1
ATOM 912 C CA . GLY A 1 116 ? -5.311 -0.007 -13.977 1.00 47.78 116 GLY A CA 1
ATOM 913 C C . GLY A 1 116 ? -4.340 0.614 -14.984 1.00 47.78 116 GLY A C 1
ATOM 914 O O . GLY A 1 116 ? -4.505 0.383 -16.174 1.00 47.78 116 GLY A O 1
ATOM 915 N N . ASN A 1 117 ? -3.361 1.412 -14.548 1.00 41.78 117 ASN A N 1
ATOM 916 C CA . ASN A 1 117 ? -2.375 2.028 -15.443 1.00 41.78 117 ASN A CA 1
ATOM 917 C C . ASN A 1 117 ? -1.138 2.454 -14.632 1.00 41.78 117 ASN A C 1
ATOM 919 O O . ASN A 1 117 ? -1.063 3.573 -14.129 1.00 41.78 117 ASN A O 1
ATOM 923 N N . ARG A 1 118 ? -0.205 1.519 -14.420 1.00 50.47 118 ARG A N 1
ATOM 924 C CA . ARG A 1 118 ? 1.070 1.744 -13.719 1.00 50.47 118 ARG A CA 1
ATOM 925 C C . ARG A 1 118 ? 2.206 1.666 -14.742 1.00 50.47 118 ARG A C 1
ATOM 927 O O . ARG A 1 118 ? 2.829 0.613 -14.860 1.00 50.47 118 ARG A O 1
ATOM 934 N N . ASN A 1 119 ? 2.405 2.751 -15.492 1.00 36.28 119 ASN A N 1
ATOM 935 C CA . ASN A 1 119 ? 3.556 2.988 -16.372 1.00 36.28 119 ASN A CA 1
ATOM 936 C C . ASN A 1 119 ? 4.164 4.350 -16.039 1.00 36.28 119 ASN A C 1
ATOM 938 O O . ASN A 1 119 ? 3.378 5.321 -15.953 1.00 36.28 119 ASN A O 1
#

Sequence (119 aa):
MSDDCQALLSATRLRLRMHSPFFATLALFARYYVTEALPTAGTEGKNIYFNPHYLAQLTPPERDGLFLHELLHGALLHQSRQASRLPELWNIAADIVVNGMIVAEGKFVIPKGVYGNRN

pLDDT: mean 90.23, std 11.25, range [36.28, 96.62]